Protein AF-A0A2M8NS84-F1 (afdb_monomer)

Secondary structure (DSSP, 8-state):
-HHHHHHHHHTT--------S-HHHHHHHHHHHHH-TT--------S--HHHHTSBSS----BTTB-----SSTTS--B-HHHHHHT-----

Nearest PDB structures (foldseek):
  2oo6-assembly1_A  TM=9.142E-01  e=5.334E-04  Paraburkholderia xenovorans LB400
  3sn0-assembly1_A  TM=9.146E-01  e=7.970E-04  Paraburkholderia xenovorans LB400
  4dxk-assembly1_A  TM=8.181E-01  e=3.817E-04  Agrobacterium fabrum str. C58
  3op2-assembly1_A  TM=8.916E-01  e=1.191E-03  Bordetella bronchiseptica
  4e4u-assembly1_A  TM=8.352E-01  e=1.191E-03  unidentified

Radius of gyration: 14.77 Å; Cα contacts (8 Å, |Δi|>4): 122; chains: 1; bounding box: 32×28×45 Å

Mean predicted aligned error: 3.29 Å

Structure (mmCIF, N/CA/C/O backbone):
data_AF-A0A2M8NS84-F1
#
_entry.id   AF-A0A2M8NS84-F1
#
loop_
_atom_site.group_PDB
_atom_site.id
_atom_site.type_symbol
_atom_site.label_atom_id
_atom_site.label_alt_id
_atom_site.label_comp_id
_atom_site.label_asym_id
_atom_site.label_entity_id
_atom_site.label_seq_id
_atom_site.pdbx_PDB_ins_code
_atom_site.Cartn_x
_atom_site.Cartn_y
_atom_site.Cartn_z
_atom_site.occupancy
_atom_site.B_iso_or_equiv
_atom_site.auth_seq_id
_atom_site.auth_comp_id
_atom_site.auth_asym_id
_atom_site.auth_atom_id
_atom_site.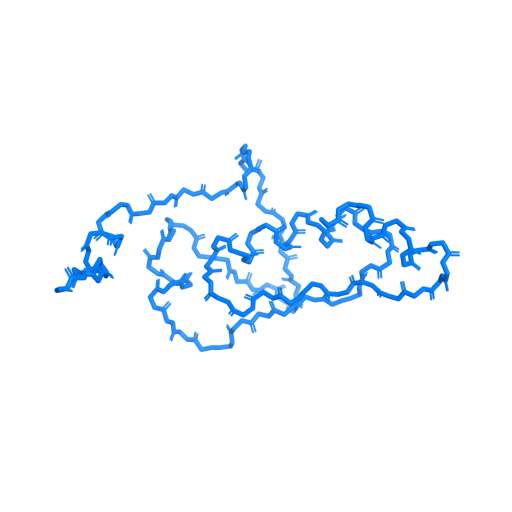pdbx_PDB_model_num
ATOM 1 N N . MET A 1 1 ? 6.639 10.278 -3.575 1.00 91.88 1 MET A N 1
ATOM 2 C CA . MET A 1 1 ? 6.913 9.034 -4.328 1.00 91.88 1 MET A CA 1
ATOM 3 C C . MET A 1 1 ? 7.038 9.244 -5.831 1.00 91.88 1 MET A C 1
ATOM 5 O O . MET A 1 1 ? 8.087 8.906 -6.347 1.00 91.88 1 MET A O 1
ATOM 9 N N . HIS A 1 2 ? 6.081 9.878 -6.519 1.00 93.19 2 HIS A N 1
ATOM 10 C CA . HIS A 1 2 ? 6.110 10.077 -7.984 1.00 93.19 2 HIS A CA 1
ATOM 11 C C . HIS A 1 2 ? 7.465 10.514 -8.592 1.00 93.19 2 HIS A C 1
ATOM 13 O O . HIS A 1 2 ? 7.917 9.931 -9.574 1.00 93.19 2 HIS A O 1
ATOM 19 N N . GLN A 1 3 ? 8.140 11.514 -8.011 1.00 97.12 3 GLN A N 1
ATOM 20 C CA . GLN A 1 3 ? 9.448 11.981 -8.501 1.00 97.12 3 GLN A CA 1
ATOM 21 C C . GLN A 1 3 ? 10.561 10.934 -8.327 1.00 97.12 3 GLN A C 1
ATOM 23 O O . GLN A 1 3 ? 11.367 10.745 -9.232 1.00 97.12 3 GLN A O 1
ATOM 28 N N . ILE A 1 4 ? 10.587 10.235 -7.186 1.00 96.69 4 ILE A N 1
ATOM 29 C CA . ILE A 1 4 ? 11.573 9.182 -6.899 1.00 96.69 4 ILE A CA 1
ATOM 30 C C . ILE A 1 4 ? 11.349 7.985 -7.826 1.00 96.69 4 ILE A C 1
ATOM 32 O O . ILE A 1 4 ? 12.307 7.487 -8.406 1.00 96.69 4 ILE A O 1
ATOM 36 N N . THR A 1 5 ? 10.095 7.572 -8.028 1.00 96.75 5 THR A N 1
ATOM 37 C CA . THR A 1 5 ? 9.737 6.491 -8.957 1.00 96.75 5 THR A CA 1
ATOM 38 C C . THR A 1 5 ? 10.221 6.792 -10.373 1.00 96.75 5 THR A C 1
ATOM 40 O O . THR A 1 5 ? 10.884 5.960 -10.985 1.00 96.75 5 THR A O 1
ATOM 43 N N . GLN A 1 6 ? 9.970 8.008 -10.872 1.00 96.56 6 GLN A N 1
ATOM 44 C CA . GLN A 1 6 ? 10.453 8.425 -12.191 1.00 96.56 6 GLN A CA 1
ATOM 45 C C . GLN A 1 6 ? 11.978 8.490 -12.270 1.00 96.56 6 GLN A C 1
ATOM 47 O O . GLN A 1 6 ? 12.551 8.125 -13.293 1.00 96.56 6 GLN A O 1
ATOM 52 N N . LEU A 1 7 ? 12.644 8.958 -11.211 1.00 97.44 7 LEU A N 1
ATOM 53 C CA . LEU A 1 7 ? 14.100 8.993 -11.167 1.00 97.44 7 LEU A CA 1
ATOM 54 C C . LEU A 1 7 ? 14.678 7.576 -11.235 1.00 97.44 7 LEU A C 1
ATOM 56 O O . LEU A 1 7 ? 15.536 7.324 -12.071 1.00 97.44 7 LEU A O 1
ATOM 60 N N . ALA A 1 8 ? 14.169 6.647 -10.425 1.00 97.25 8 ALA A N 1
ATOM 61 C CA . ALA A 1 8 ? 14.587 5.248 -10.449 1.00 97.25 8 ALA A CA 1
ATOM 62 C C . ALA A 1 8 ? 14.376 4.620 -11.837 1.00 97.25 8 ALA A C 1
ATOM 64 O O . ALA A 1 8 ? 15.298 4.018 -12.387 1.00 97.25 8 ALA A O 1
ATOM 65 N N . ALA A 1 9 ? 13.216 4.863 -12.457 1.00 96.62 9 ALA A N 1
ATOM 66 C CA . ALA A 1 9 ? 12.909 4.373 -13.798 1.00 96.62 9 ALA A CA 1
ATOM 67 C C . ALA A 1 9 ? 13.897 4.894 -14.859 1.00 96.62 9 ALA A C 1
ATOM 69 O O . ALA A 1 9 ? 14.342 4.125 -15.707 1.00 96.62 9 ALA A O 1
ATOM 70 N N . ARG A 1 10 ? 14.313 6.170 -14.788 1.00 97.62 10 ARG A N 1
ATOM 71 C CA . ARG A 1 10 ? 15.319 6.748 -15.707 1.00 97.62 10 ARG A CA 1
ATOM 72 C C . ARG A 1 10 ? 16.677 6.054 -15.637 1.00 97.62 10 ARG A C 1
ATOM 74 O O . ARG A 1 10 ? 17.400 6.058 -16.627 1.00 97.62 10 ARG A O 1
ATOM 81 N N . TYR A 1 11 ? 17.016 5.480 -14.487 1.00 97.62 11 TYR A N 1
ATOM 82 C CA . TYR A 1 11 ? 18.255 4.732 -14.280 1.00 97.62 11 TYR A CA 1
ATOM 83 C C . TYR A 1 11 ? 18.055 3.214 -14.353 1.00 97.62 11 TYR A C 1
ATOM 85 O O . TYR A 1 11 ? 18.967 2.467 -14.012 1.00 97.62 11 TYR A O 1
ATOM 93 N N . ASN A 1 12 ? 16.887 2.751 -14.814 1.00 96.75 12 ASN A N 1
ATOM 94 C CA . ASN A 1 12 ? 16.549 1.332 -14.916 1.00 96.75 12 ASN A CA 1
ATOM 95 C C . ASN A 1 12 ? 16.673 0.584 -13.570 1.00 96.75 12 ASN A C 1
ATOM 97 O O . ASN A 1 12 ? 17.069 -0.581 -13.521 1.00 96.75 12 ASN A O 1
ATOM 101 N N . VAL A 1 13 ? 16.353 1.280 -12.474 1.00 97.38 13 VAL A N 1
ATOM 102 C CA . VAL A 1 13 ? 16.339 0.755 -11.105 1.00 97.38 1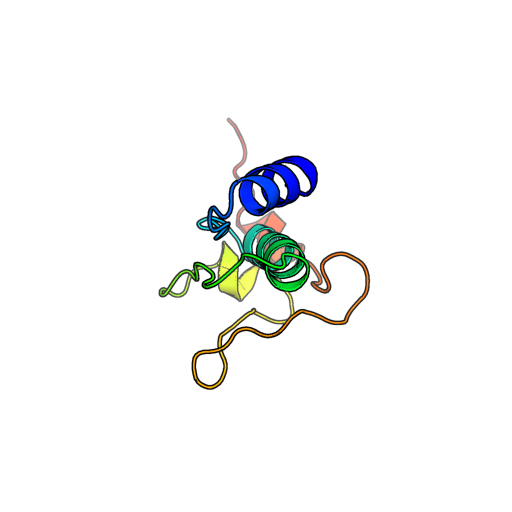3 VAL A CA 1
ATOM 103 C C . VAL A 1 13 ? 14.895 0.465 -10.702 1.00 97.38 13 VAL A C 1
ATOM 105 O O . VAL A 1 13 ? 14.009 1.286 -10.950 1.00 97.38 13 VAL A O 1
ATOM 108 N N . GLY A 1 14 ? 14.656 -0.694 -10.085 1.00 95.62 14 GLY A N 1
ATOM 109 C CA . GLY A 1 14 ? 13.340 -1.072 -9.563 1.00 95.62 14 GLY A CA 1
ATOM 110 C C . GLY A 1 14 ? 12.863 -0.151 -8.437 1.00 95.62 14 GLY A C 1
ATOM 111 O O . GLY A 1 14 ? 13.669 0.425 -7.703 1.00 95.62 14 GLY A O 1
ATOM 112 N N . MET A 1 15 ? 11.546 0.008 -8.309 1.00 96.06 15 MET A N 1
ATOM 113 C CA . MET A 1 15 ? 10.918 0.749 -7.215 1.00 96.06 15 MET A CA 1
ATOM 114 C C . MET A 1 15 ? 9.830 -0.111 -6.583 1.00 96.06 15 MET A C 1
ATOM 116 O O . MET A 1 15 ? 8.708 -0.160 -7.080 1.00 96.06 15 MET A O 1
ATOM 120 N N . ASP A 1 16 ? 10.166 -0.743 -5.464 1.00 96.06 16 ASP A N 1
ATOM 121 C CA . ASP A 1 16 ? 9.240 -1.558 -4.685 1.00 96.06 16 ASP A CA 1
ATOM 122 C C . ASP A 1 16 ? 8.972 -0.842 -3.348 1.00 96.06 16 ASP A C 1
ATOM 124 O O . ASP A 1 16 ? 9.895 -0.655 -2.545 1.00 96.06 16 ASP A O 1
ATOM 128 N N . PRO A 1 17 ? 7.748 -0.336 -3.112 1.00 93.75 17 PRO A N 1
ATOM 129 C CA . PRO A 1 17 ? 7.473 0.491 -1.948 1.00 93.75 17 PRO A CA 1
ATOM 130 C C . PRO A 1 17 ? 7.448 -0.345 -0.664 1.00 93.75 17 PRO A C 1
ATOM 132 O O . PRO A 1 17 ? 6.720 -1.327 -0.559 1.00 93.75 17 PRO A O 1
ATOM 135 N N . HIS A 1 18 ? 8.184 0.112 0.350 1.00 95.25 18 HIS A N 1
ATOM 136 C CA . HIS A 1 18 ? 8.026 -0.362 1.724 1.00 95.25 18 HIS A CA 1
ATOM 137 C C . HIS A 1 18 ? 6.703 0.164 2.312 1.00 95.25 18 HIS A C 1
ATOM 139 O O . HIS A 1 18 ? 6.441 1.372 2.296 1.00 95.25 18 HIS A O 1
ATOM 145 N N . CYS A 1 19 ? 5.874 -0.724 2.858 1.00 92.62 19 CYS A N 1
ATOM 146 C CA . CYS A 1 19 ? 4.565 -0.425 3.452 1.00 92.62 19 CYS A CA 1
ATOM 147 C C . CYS A 1 19 ? 4.330 -1.101 4.813 1.00 92.62 19 CYS A C 1
ATOM 149 O O . CYS A 1 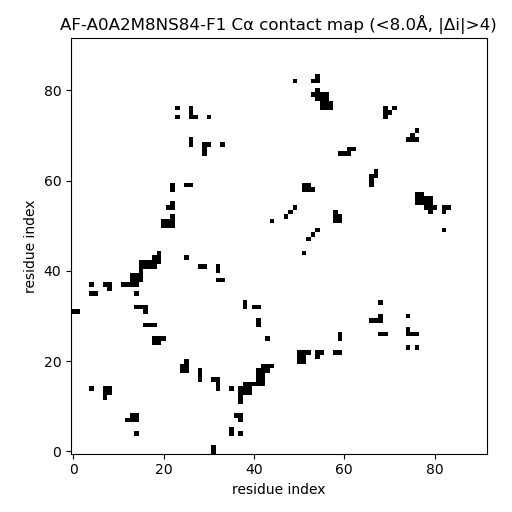19 ? 3.188 -1.333 5.219 1.00 92.62 19 CYS A O 1
ATOM 151 N N . TRP A 1 20 ? 5.382 -1.338 5.598 1.00 92.56 20 TRP A N 1
ATOM 152 C CA . TRP A 1 20 ? 5.255 -1.898 6.945 1.00 92.56 20 TRP A CA 1
ATOM 153 C C . TRP A 1 20 ? 4.677 -0.916 7.992 1.00 92.56 20 TRP A C 1
ATOM 155 O O . TRP A 1 20 ? 5.366 -0.447 8.897 1.00 92.56 20 TRP A O 1
ATOM 165 N N . SER A 1 21 ? 3.377 -0.611 7.929 1.00 93.06 21 SER A N 1
ATOM 166 C CA . SER A 1 21 ? 2.672 0.156 8.974 1.00 93.06 21 SER A CA 1
ATOM 167 C C . SER A 1 21 ? 1.202 -0.264 9.103 1.00 93.06 21 SER A C 1
ATOM 169 O O . SER A 1 21 ? 0.931 -1.279 9.752 1.00 93.06 21 SER A O 1
ATOM 171 N N . SER A 1 22 ? 0.273 0.457 8.477 1.00 95.62 22 SER A N 1
ATOM 172 C CA . SER A 1 22 ? -1.176 0.236 8.511 1.00 95.62 22 SER A CA 1
ATOM 173 C C . SER A 1 22 ? -1.776 -0.057 7.126 1.00 95.62 22 SER A C 1
ATOM 175 O O . SER A 1 22 ? -1.110 0.055 6.094 1.00 95.62 22 SER A O 1
ATOM 177 N N . ALA A 1 23 ? -3.067 -0.375 7.077 1.00 96.00 23 ALA A N 1
ATOM 178 C CA . ALA A 1 23 ? -3.799 -0.533 5.824 1.00 96.00 23 ALA A CA 1
ATOM 179 C C . ALA A 1 23 ? -3.780 0.751 4.969 1.00 96.00 23 ALA A C 1
ATOM 181 O O . ALA A 1 23 ? -3.810 0.680 3.744 1.00 96.00 23 ALA A O 1
ATOM 182 N N . ILE A 1 24 ? -3.633 1.926 5.599 1.00 96.69 24 ILE A N 1
ATOM 183 C CA . ILE A 1 24 ? -3.544 3.220 4.905 1.00 96.69 24 ILE A CA 1
ATOM 184 C C . ILE A 1 24 ? -2.248 3.326 4.094 1.00 96.69 24 ILE A C 1
ATOM 186 O O . ILE A 1 24 ? -2.296 3.688 2.919 1.00 96.69 24 ILE A O 1
ATOM 190 N N . ILE A 1 25 ? -1.089 2.990 4.687 1.00 96.12 25 ILE A N 1
ATOM 191 C CA . ILE A 1 25 ? 0.175 3.000 3.926 1.00 96.12 25 ILE A CA 1
ATOM 192 C C . ILE A 1 25 ? 0.158 1.920 2.845 1.00 96.12 25 ILE A C 1
ATOM 194 O O . ILE A 1 25 ? 0.683 2.141 1.764 1.00 96.12 25 ILE A O 1
ATOM 198 N N . THR A 1 26 ? -0.491 0.786 3.116 1.00 95.81 26 THR A N 1
ATOM 199 C CA . THR A 1 26 ? -0.627 -0.314 2.156 1.00 95.81 26 THR A CA 1
ATOM 200 C C . THR A 1 26 ? -1.420 0.145 0.932 1.00 95.81 26 THR A C 1
ATOM 202 O O . THR A 1 26 ? -0.937 0.009 -0.188 1.00 95.81 26 THR A O 1
ATOM 205 N N . ALA A 1 27 ? -2.574 0.794 1.129 1.00 96.44 27 ALA A N 1
ATOM 206 C CA . ALA A 1 27 ? -3.368 1.378 0.048 1.00 96.44 27 ALA A CA 1
ATOM 207 C C . ALA A 1 27 ? -2.575 2.426 -0.750 1.00 96.44 27 ALA A C 1
ATOM 209 O O . ALA A 1 27 ? -2.524 2.373 -1.977 1.00 96.44 27 ALA A O 1
ATOM 210 N N . ALA A 1 28 ? -1.902 3.358 -0.068 1.00 96.00 28 ALA A N 1
ATOM 211 C CA . ALA A 1 28 ? -1.092 4.378 -0.733 1.0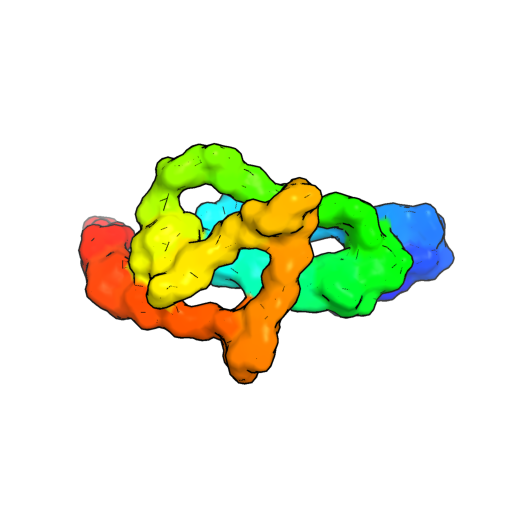0 96.00 28 ALA A CA 1
ATOM 212 C C . ALA A 1 28 ? 0.066 3.772 -1.546 1.00 96.00 28 ALA A C 1
ATOM 214 O O . ALA A 1 28 ? 0.315 4.196 -2.676 1.00 96.00 28 ALA A O 1
ATOM 215 N N . SER A 1 29 ? 0.752 2.767 -1.002 1.00 95.75 29 SER A N 1
ATOM 216 C CA . SER A 1 29 ? 1.825 2.050 -1.691 1.00 95.75 29 SER A CA 1
ATOM 217 C C . SER A 1 29 ? 1.318 1.252 -2.889 1.00 95.75 29 SER A C 1
ATOM 219 O O . SER A 1 29 ? 1.995 1.253 -3.913 1.00 95.75 29 SER A O 1
ATOM 221 N N . LEU A 1 30 ? 0.120 0.656 -2.818 1.00 95.81 30 LEU A N 1
ATOM 222 C CA . LEU A 1 30 ? -0.526 0.016 -3.970 1.00 95.81 30 LEU A CA 1
ATOM 223 C C . LEU A 1 30 ? -0.739 1.014 -5.107 1.00 95.81 30 LEU A C 1
ATOM 225 O O . LEU A 1 30 ? -0.315 0.745 -6.225 1.00 95.81 30 LEU A O 1
ATOM 229 N N . HIS A 1 31 ? -1.302 2.193 -4.829 1.00 95.69 31 HIS A N 1
ATOM 230 C CA . HIS A 1 31 ? -1.484 3.232 -5.854 1.00 95.69 31 HIS A CA 1
ATOM 231 C C . HIS A 1 31 ? -0.166 3.616 -6.534 1.00 95.69 31 HIS A C 1
ATOM 233 O O . HIS A 1 31 ? -0.112 3.768 -7.753 1.00 95.69 31 HIS A O 1
ATOM 239 N N . VAL A 1 32 ? 0.923 3.738 -5.768 1.00 94.88 32 VAL A N 1
ATOM 240 C CA . VAL A 1 32 ? 2.244 4.038 -6.338 1.00 94.88 32 VAL A CA 1
ATOM 241 C C . VAL A 1 32 ? 2.782 2.859 -7.155 1.00 94.88 32 VAL A C 1
ATOM 243 O O . VAL A 1 32 ? 3.282 3.087 -8.253 1.00 94.88 32 VAL A O 1
ATOM 246 N N . ALA A 1 33 ? 2.697 1.628 -6.643 1.00 95.50 33 ALA A N 1
ATOM 247 C CA . ALA A 1 33 ? 3.200 0.432 -7.318 1.00 95.50 33 ALA A CA 1
ATOM 248 C C . ALA A 1 33 ? 2.469 0.179 -8.645 1.00 95.50 33 ALA A C 1
ATOM 250 O O . ALA A 1 33 ? 3.116 -0.029 -9.664 1.00 95.50 33 ALA A O 1
ATOM 251 N N . PHE A 1 34 ? 1.139 0.290 -8.660 1.00 94.94 34 PHE A N 1
ATOM 252 C CA . PHE A 1 34 ? 0.326 0.107 -9.866 1.00 94.94 34 PHE A CA 1
ATOM 253 C C . PHE A 1 34 ? 0.546 1.206 -10.913 1.00 94.94 34 PHE A C 1
ATOM 255 O O . PHE A 1 34 ? 0.396 0.958 -12.107 1.00 94.94 34 PHE A O 1
ATOM 262 N N . ALA A 1 35 ? 0.913 2.418 -10.488 1.00 94.38 35 ALA A N 1
ATOM 263 C CA . ALA A 1 35 ? 1.243 3.514 -11.397 1.00 94.38 35 ALA A CA 1
ATOM 264 C C . ALA A 1 35 ? 2.707 3.495 -11.881 1.00 94.38 35 ALA A C 1
ATOM 266 O O . ALA A 1 35 ? 3.057 4.222 -12.813 1.00 94.38 35 ALA A O 1
ATOM 267 N N . ALA A 1 36 ? 3.584 2.721 -11.239 1.00 95.25 36 ALA A N 1
ATOM 268 C CA . ALA A 1 36 ? 5.001 2.648 -11.568 1.00 95.25 36 ALA A CA 1
ATOM 269 C C . ALA A 1 36 ? 5.253 1.639 -12.696 1.00 95.25 36 ALA A C 1
ATOM 271 O O . ALA A 1 36 ? 4.809 0.499 -12.638 1.00 95.25 36 ALA A O 1
ATOM 272 N N . THR A 1 37 ? 6.047 2.018 -13.698 1.00 94.62 37 THR A N 1
ATOM 273 C CA . THR A 1 37 ? 6.458 1.100 -14.779 1.00 94.62 37 THR A CA 1
ATOM 274 C C . THR A 1 37 ? 7.594 0.156 -14.376 1.00 94.62 37 THR A C 1
ATOM 276 O O . THR A 1 37 ? 7.958 -0.731 -15.141 1.00 94.62 37 THR A O 1
ATOM 279 N N . ASN A 1 38 ? 8.185 0.371 -13.199 1.00 95.56 38 ASN A N 1
ATOM 280 C CA . ASN A 1 38 ? 9.369 -0.313 -12.681 1.00 95.56 38 ASN A CA 1
ATOM 281 C C . ASN A 1 38 ? 9.151 -0.921 -11.281 1.00 95.56 38 ASN A C 1
ATOM 283 O O . ASN A 1 38 ? 10.131 -1.192 -10.587 1.00 95.56 38 ASN A O 1
ATOM 287 N N . ALA A 1 39 ? 7.898 -1.095 -10.849 1.00 95.75 39 ALA A N 1
ATOM 288 C CA . ALA A 1 39 ? 7.573 -1.871 -9.654 1.00 95.75 39 ALA A CA 1
ATOM 289 C C . ALA A 1 39 ? 7.437 -3.354 -10.015 1.00 95.75 39 ALA A C 1
ATOM 291 O O . ALA A 1 39 ? 6.901 -3.694 -11.070 1.00 95.75 39 ALA A O 1
ATOM 292 N N . THR A 1 40 ? 7.929 -4.233 -9.147 1.00 92.75 40 THR A N 1
ATOM 293 C CA . THR A 1 40 ? 7.943 -5.685 -9.380 1.00 92.75 40 THR A CA 1
ATOM 294 C C . THR A 1 40 ? 7.236 -6.462 -8.284 1.00 92.75 40 THR A C 1
ATOM 296 O O . THR A 1 40 ? 6.598 -7.474 -8.566 1.00 92.75 40 THR A O 1
ATOM 299 N N . ILE A 1 41 ? 7.316 -5.979 -7.046 1.00 94.75 41 ILE A N 1
ATOM 300 C CA . ILE A 1 41 ? 6.706 -6.599 -5.876 1.00 94.75 41 ILE A CA 1
ATOM 301 C C . ILE A 1 41 ? 6.123 -5.529 -4.953 1.00 94.75 41 ILE A C 1
ATOM 303 O O . ILE A 1 41 ? 6.467 -4.348 -5.023 1.00 94.75 41 ILE A O 1
ATOM 307 N N . ILE A 1 42 ? 5.244 -5.957 -4.052 1.00 93.38 42 ILE A N 1
ATOM 308 C CA . ILE A 1 42 ? 4.755 -5.121 -2.962 1.00 93.38 42 ILE A CA 1
ATOM 309 C C . ILE A 1 42 ? 4.875 -5.862 -1.638 1.00 93.38 42 ILE A C 1
ATOM 311 O O . ILE A 1 42 ? 4.625 -7.063 -1.546 1.00 93.38 42 ILE A O 1
ATOM 315 N N . GLU A 1 43 ? 5.278 -5.130 -0.607 1.00 94.12 43 GLU A N 1
ATOM 316 C CA . GLU A 1 43 ? 5.365 -5.647 0.749 1.00 94.12 43 GLU A CA 1
ATOM 317 C C . GLU A 1 43 ? 3.973 -5.732 1.385 1.00 94.12 43 GLU A C 1
ATOM 319 O O . GLU A 1 43 ? 3.234 -4.751 1.428 1.00 94.12 43 GLU A O 1
ATOM 324 N N . ILE A 1 44 ? 3.634 -6.888 1.954 1.00 89.94 44 ILE A N 1
ATOM 325 C CA . ILE A 1 44 ? 2.405 -7.079 2.728 1.00 89.94 44 ILE A CA 1
ATOM 326 C C . ILE A 1 44 ? 2.775 -7.636 4.096 1.00 89.94 44 ILE A C 1
ATOM 328 O O . ILE A 1 44 ? 3.602 -8.541 4.210 1.00 89.94 44 ILE A O 1
ATOM 332 N N . LYS A 1 45 ? 2.149 -7.104 5.151 1.00 90.06 45 LYS A N 1
ATOM 333 C CA . LYS A 1 45 ? 2.299 -7.669 6.493 1.00 90.06 45 LYS A CA 1
ATOM 334 C C . LYS A 1 45 ? 1.644 -9.054 6.529 1.00 90.06 45 LYS A C 1
ATOM 336 O O . LYS A 1 45 ? 0.436 -9.132 6.331 1.00 90.06 45 LYS A O 1
ATOM 341 N N . PRO A 1 46 ? 2.394 -10.125 6.841 1.00 86.44 46 PRO A N 1
ATOM 342 C CA . PRO A 1 46 ? 1.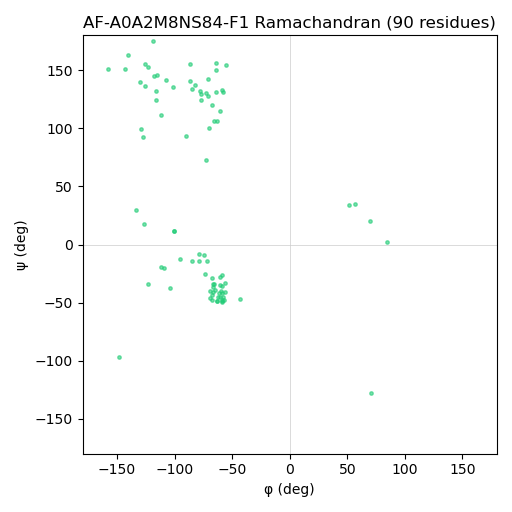861 -11.484 6.782 1.00 86.44 46 PRO A CA 1
ATOM 343 C C . PRO A 1 46 ? 0.988 -11.841 7.992 1.00 86.44 46 PRO A C 1
ATOM 345 O O . PRO A 1 46 ? 0.303 -12.857 7.971 1.00 86.44 46 PRO A O 1
ATOM 348 N N . PHE A 1 47 ? 1.034 -11.036 9.059 1.00 88.31 47 PHE A N 1
ATOM 349 C CA . PHE A 1 47 ? 0.343 -11.320 10.313 1.00 88.31 47 PHE A CA 1
ATOM 350 C C . PHE A 1 47 ? -0.867 -10.420 10.524 1.00 88.31 47 PHE A C 1
ATOM 352 O O . PHE A 1 47 ? -0.819 -9.203 10.290 1.00 88.31 47 PHE A O 1
ATOM 359 N N . GLU A 1 48 ? -1.916 -11.027 11.074 1.00 91.44 48 GLU A N 1
ATOM 360 C CA . GLU A 1 48 ? -3.093 -10.311 11.530 1.00 91.44 48 GLU A CA 1
ATOM 361 C C . GLU A 1 48 ? -2.706 -9.260 12.574 1.00 91.44 48 GLU A C 1
ATOM 363 O O . GLU A 1 48 ? -1.941 -9.507 13.507 1.00 91.44 48 GLU A O 1
ATOM 368 N N . ASN A 1 49 ? -3.194 -8.041 12.373 1.00 93.12 49 ASN A N 1
ATOM 369 C CA . ASN A 1 49 ? -3.013 -6.949 13.317 1.00 93.12 49 ASN A CA 1
ATOM 370 C C . ASN A 1 49 ? -4.090 -5.876 13.110 1.00 93.12 49 ASN A C 1
ATOM 372 O O . ASN A 1 49 ? -4.509 -5.659 11.964 1.00 93.12 49 ASN A O 1
ATOM 376 N N . PRO A 1 50 ? -4.474 -5.143 14.173 1.00 95.38 50 PRO A N 1
ATOM 377 C CA . PRO A 1 50 ? -5.589 -4.199 14.111 1.00 95.38 50 PRO A CA 1
ATOM 378 C C . PRO A 1 50 ? -5.387 -3.080 13.088 1.00 95.38 50 PRO A C 1
ATOM 380 O O . PRO A 1 50 ? -6.325 -2.660 12.420 1.00 95.38 50 PRO A O 1
ATOM 383 N N . MET A 1 51 ? -4.145 -2.622 12.904 1.00 95.81 51 MET A N 1
ATOM 384 C CA . MET A 1 51 ? -3.842 -1.538 11.964 1.00 95.81 51 MET A CA 1
ATOM 385 C C . MET A 1 51 ? -3.946 -1.961 10.495 1.00 95.81 51 MET A C 1
ATOM 387 O O . MET A 1 51 ? -3.973 -1.091 9.628 1.00 95.81 51 MET A O 1
ATOM 391 N N . GLN A 1 52 ? -4.002 -3.263 10.210 1.00 95.06 52 GLN A N 1
ATOM 392 C CA . GLN A 1 52 ? -4.218 -3.812 8.870 1.00 95.06 52 GLN A CA 1
ATOM 393 C C . GLN A 1 52 ? -5.651 -4.340 8.683 1.00 95.06 52 GLN A C 1
ATOM 395 O O . GLN A 1 52 ? -6.224 -4.150 7.617 1.00 95.06 52 GLN A O 1
ATOM 400 N N . HIS A 1 53 ? -6.239 -4.953 9.717 1.00 95.19 53 HIS A N 1
ATOM 401 C CA . HIS A 1 53 ? -7.471 -5.747 9.587 1.00 95.19 53 HIS A CA 1
ATOM 402 C C . HIS A 1 53 ? -8.701 -5.123 10.266 1.00 95.19 53 HIS A C 1
ATOM 404 O O . HIS A 1 53 ? -9.819 -5.472 9.911 1.00 95.19 53 HIS A O 1
ATOM 410 N N . GLU A 1 54 ? -8.522 -4.191 11.211 1.00 97.12 54 GLU A N 1
ATOM 411 C CA . GLU A 1 54 ? -9.636 -3.497 11.889 1.00 97.12 54 GLU A CA 1
ATOM 412 C C . GLU A 1 54 ? -9.755 -2.018 11.478 1.00 97.12 54 GLU A C 1
ATOM 414 O O . GLU A 1 54 ? -10.790 -1.393 11.706 1.00 97.12 54 GLU A O 1
ATOM 419 N N . LEU A 1 55 ? -8.688 -1.412 10.939 1.00 97.69 55 LEU A N 1
ATOM 420 C C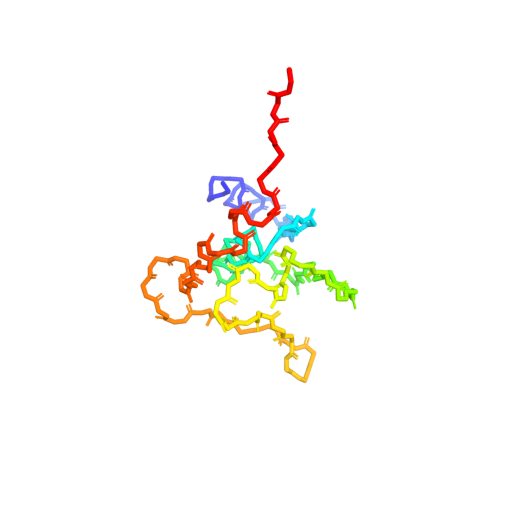A . LEU A 1 55 ? -8.619 0.037 10.696 1.00 97.69 55 LEU A CA 1
ATOM 421 C C . LEU A 1 55 ? -9.474 0.502 9.510 1.00 97.69 55 LEU A C 1
ATOM 423 O O . LEU A 1 55 ? -9.867 1.668 9.464 1.00 97.69 55 LEU A O 1
ATOM 427 N N . ILE A 1 56 ? -9.746 -0.389 8.559 1.00 97.25 56 ILE A N 1
ATOM 428 C CA . ILE A 1 56 ? -10.534 -0.096 7.362 1.00 97.25 56 ILE A CA 1
ATOM 429 C C . ILE A 1 56 ? -11.696 -1.074 7.224 1.00 97.25 56 ILE A C 1
ATOM 431 O O . ILE A 1 56 ? -11.634 -2.184 7.747 1.00 97.25 56 ILE A O 1
ATOM 435 N N . THR A 1 57 ? -12.754 -0.654 6.531 1.00 96.94 57 THR A N 1
ATOM 436 C CA . THR A 1 57 ? -13.982 -1.453 6.371 1.00 96.94 57 THR A CA 1
ATOM 437 C C . THR A 1 57 ? -13.762 -2.735 5.566 1.00 96.94 57 THR A C 1
ATOM 439 O O . THR A 1 57 ? -14.384 -3.752 5.859 1.00 96.94 57 THR A O 1
ATOM 442 N N . GLU A 1 58 ? -12.859 -2.696 4.584 1.00 95.25 58 GLU A N 1
ATOM 443 C CA . GLU A 1 58 ? -12.551 -3.796 3.664 1.00 95.25 58 GLU A CA 1
ATOM 444 C C . GLU A 1 58 ? -11.030 -4.058 3.653 1.00 95.25 58 GLU A C 1
ATOM 446 O O . GLU A 1 58 ? -10.299 -3.394 2.914 1.00 95.25 58 GLU A O 1
ATOM 451 N N . PRO A 1 59 ? -10.514 -4.980 4.492 1.00 93.88 59 PRO A N 1
ATOM 452 C CA . PRO A 1 59 ? -9.083 -5.265 4.578 1.00 93.88 59 PRO A CA 1
ATOM 453 C C . PRO A 1 59 ? -8.463 -5.736 3.256 1.00 93.88 59 PRO A C 1
ATOM 455 O O . PRO A 1 59 ? -8.959 -6.649 2.590 1.00 93.88 59 PRO A O 1
ATOM 458 N N . LEU A 1 60 ? -7.320 -5.141 2.913 1.00 93.50 60 LEU A N 1
ATOM 459 C CA . LEU A 1 60 ? -6.558 -5.456 1.707 1.00 93.50 60 LEU A CA 1
ATOM 460 C C . LEU A 1 60 ? -5.786 -6.762 1.898 1.00 93.50 60 LEU A C 1
ATOM 462 O O . LEU A 1 60 ? -4.980 -6.877 2.820 1.00 93.50 60 LEU A O 1
ATOM 466 N N . HIS A 1 61 ? -5.994 -7.721 1.004 1.00 91.69 61 HIS A N 1
ATOM 467 C CA . HIS A 1 61 ? -5.319 -9.013 1.043 1.00 91.69 61 HIS A CA 1
ATOM 468 C C . HIS A 1 61 ? -4.996 -9.498 -0.374 1.00 91.69 61 HIS A C 1
ATOM 470 O O . HIS A 1 61 ? -5.703 -9.139 -1.321 1.00 91.69 61 HIS A O 1
ATOM 476 N N . PRO A 1 62 ? -3.926 -10.292 -0.538 1.00 93.00 62 PRO A N 1
ATOM 477 C CA . PRO A 1 62 ? -3.606 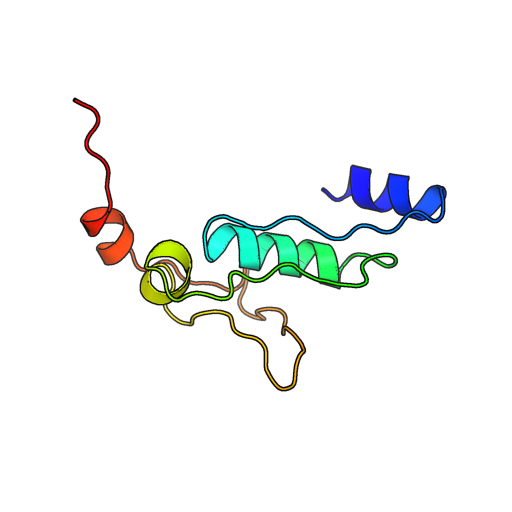-10.876 -1.826 1.00 93.00 62 PRO A CA 1
ATOM 478 C C . PRO A 1 62 ? -4.614 -11.970 -2.193 1.00 93.00 62 PRO A C 1
ATOM 480 O O . PRO A 1 62 ? -5.022 -12.763 -1.343 1.00 93.00 62 PRO A O 1
ATOM 483 N N . VAL A 1 63 ? -4.952 -12.048 -3.477 1.00 93.81 63 VAL A N 1
ATOM 484 C CA . VAL A 1 63 ? -5.727 -13.132 -4.087 1.00 93.81 63 VAL A CA 1
ATOM 485 C C . VAL A 1 63 ? -4.819 -13.815 -5.104 1.00 93.81 63 VAL A C 1
ATOM 487 O O . VAL A 1 63 ? -4.211 -13.156 -5.944 1.00 93.81 63 VAL A O 1
ATOM 490 N N . ASP A 1 64 ? -4.643 -15.131 -4.968 1.00 95.00 64 ASP A N 1
ATOM 491 C CA . ASP A 1 64 ? -3.768 -15.945 -5.828 1.00 95.00 64 ASP A CA 1
ATOM 492 C C . ASP A 1 64 ? -2.327 -15.409 -5.970 1.00 95.00 64 ASP A C 1
ATOM 494 O O . ASP A 1 64 ? -1.685 -15.540 -7.010 1.00 95.00 64 ASP A O 1
ATOM 498 N N . GLY A 1 65 ? -1.800 -14.805 -4.899 1.00 93.19 65 GLY A N 1
ATOM 499 C CA . GLY A 1 65 ? -0.444 -14.246 -4.856 1.00 93.19 65 GLY A CA 1
ATOM 500 C C . GLY A 1 65 ? -0.314 -12.820 -5.401 1.00 93.19 65 GLY A C 1
ATOM 501 O O . GLY A 1 65 ? 0.790 -12.278 -5.393 1.00 93.19 65 GLY A O 1
ATOM 502 N N . PHE A 1 66 ? -1.415 -12.191 -5.818 1.00 94.44 66 PHE A N 1
ATOM 503 C CA . PHE A 1 66 ? -1.429 -10.834 -6.359 1.00 94.44 66 PHE A CA 1
ATOM 504 C C . PHE A 1 66 ? -2.267 -9.895 -5.502 1.00 94.44 66 PHE A C 1
ATOM 506 O O . PHE A 1 66 ? -3.292 -10.272 -4.942 1.00 94.44 66 PHE A O 1
ATOM 513 N N . MET A 1 67 ? -1.832 -8.642 -5.414 1.00 94.00 67 MET A N 1
ATOM 514 C CA . MET A 1 67 ? -2.655 -7.582 -4.845 1.00 94.00 67 MET A CA 1
ATOM 515 C C . MET A 1 67 ? -3.550 -6.978 -5.921 1.00 94.00 67 MET A C 1
ATOM 517 O O . MET A 1 67 ? -3.194 -6.967 -7.097 1.00 94.00 67 MET A O 1
ATOM 521 N N . HIS A 1 68 ? -4.668 -6.403 -5.494 1.00 92.00 68 HIS A N 1
ATOM 522 C CA . HIS A 1 68 ? -5.559 -5.627 -6.347 1.00 92.00 68 HIS A CA 1
ATOM 523 C C . HIS A 1 68 ? -5.583 -4.173 -5.885 1.00 92.00 68 HIS A C 1
ATOM 525 O O . HIS A 1 68 ? -5.467 -3.887 -4.690 1.00 92.00 68 HIS A O 1
ATOM 531 N N . VAL A 1 69 ? -5.710 -3.249 -6.838 1.00 86.81 69 VAL A N 1
ATOM 532 C CA . VAL A 1 69 ? -5.840 -1.827 -6.521 1.00 86.81 69 VAL A CA 1
ATOM 533 C C . VAL A 1 69 ? -7.274 -1.532 -6.062 1.00 86.81 69 VAL A C 1
ATOM 535 O O . VAL A 1 69 ? -8.219 -1.960 -6.725 1.00 86.81 69 VAL A O 1
ATOM 538 N N . PRO A 1 70 ? -7.472 -0.810 -4.946 1.00 91.56 70 PRO A N 1
ATOM 539 C CA . PRO A 1 70 ? -8.797 -0.345 -4.556 1.00 91.56 70 PRO A CA 1
ATOM 540 C C . PRO A 1 70 ? -9.367 0.642 -5.585 1.00 91.56 70 PRO A C 1
ATOM 542 O O . PRO A 1 70 ? -8.696 1.604 -5.956 1.00 91.56 70 PRO A O 1
ATOM 545 N N . GLU A 1 71 ? -10.611 0.429 -6.022 1.00 92.94 71 GLU A N 1
ATOM 546 C CA . GLU A 1 71 ? -11.232 1.220 -7.104 1.00 92.94 71 GLU A CA 1
ATOM 547 C C . GLU A 1 71 ? -12.099 2.389 -6.611 1.00 92.94 71 GLU A C 1
ATOM 549 O O . GLU A 1 71 ? -12.483 3.263 -7.393 1.00 92.94 71 GLU A O 1
ATOM 554 N N . LYS A 1 72 ? -12.418 2.437 -5.310 1.00 96.31 72 LYS A N 1
ATOM 555 C CA . LYS A 1 72 ? -13.150 3.569 -4.725 1.00 96.31 72 LYS A CA 1
ATOM 556 C C . LYS A 1 72 ? -12.299 4.858 -4.818 1.00 96.31 72 LYS A C 1
ATOM 558 O O . LYS A 1 72 ? -11.070 4.783 -4.869 1.00 96.31 72 LYS A O 1
ATOM 563 N N . PRO A 1 73 ? -12.910 6.059 -4.806 1.00 97.12 73 PRO A N 1
ATOM 564 C CA . PRO A 1 73 ? -12.172 7.320 -4.906 1.00 97.12 73 PRO A CA 1
ATOM 565 C C . PRO A 1 73 ? -11.076 7.509 -3.842 1.00 97.12 73 PRO A C 1
ATOM 567 O O . PRO A 1 73 ? -11.153 6.994 -2.725 1.00 97.12 73 PRO A O 1
ATOM 570 N N . GLY A 1 74 ? -10.070 8.326 -4.166 1.00 96.62 74 GLY A N 1
ATOM 571 C CA . GLY A 1 74 ? -8.957 8.618 -3.259 1.00 96.62 74 GLY A CA 1
ATOM 572 C C . GLY A 1 74 ? -8.032 7.413 -3.091 1.00 96.62 74 GLY A C 1
ATOM 573 O O . GLY A 1 74 ? -7.576 6.846 -4.076 1.00 96.62 74 GLY A O 1
ATOM 574 N N . LEU A 1 75 ? -7.750 7.019 -1.844 1.00 96.88 75 LEU A N 1
ATOM 575 C CA . LEU A 1 75 ? -6.994 5.789 -1.562 1.00 96.88 75 LEU A CA 1
ATOM 576 C C . LEU A 1 75 ? -7.827 4.514 -1.779 1.00 96.88 75 LEU A C 1
ATOM 578 O O . LEU A 1 75 ? -7.277 3.418 -1.726 1.00 96.88 75 LEU A O 1
ATOM 582 N N . GLY A 1 76 ? -9.134 4.660 -2.006 1.00 97.25 76 GLY A N 1
ATOM 583 C CA . GLY A 1 76 ? -10.078 3.570 -2.211 1.00 97.25 76 GLY A CA 1
ATOM 584 C C . GLY A 1 76 ? -10.377 2.726 -0.970 1.00 97.25 76 GLY A C 1
ATOM 585 O O . GLY A 1 76 ? -10.869 1.610 -1.084 1.00 97.25 76 GLY A O 1
ATOM 586 N N . ILE A 1 77 ? -10.109 3.277 0.213 1.00 97.50 77 ILE A N 1
ATOM 587 C CA . ILE A 1 77 ? -10.393 2.674 1.519 1.00 97.50 77 ILE A CA 1
ATOM 588 C C . ILE A 1 77 ? -11.279 3.607 2.348 1.00 97.50 77 ILE A C 1
ATOM 590 O O . ILE A 1 77 ? -11.221 4.828 2.196 1.00 97.50 77 ILE A O 1
ATOM 594 N N . GLU A 1 78 ? -12.057 3.037 3.263 1.00 97.94 78 GLU A N 1
ATOM 595 C CA . GLU A 1 78 ? -12.852 3.781 4.245 1.00 97.94 78 GLU A CA 1
ATOM 596 C C . GLU A 1 78 ? -12.344 3.466 5.653 1.00 97.94 78 GLU A C 1
ATOM 598 O O . GLU A 1 78 ? -12.128 2.301 5.993 1.00 97.94 78 GLU A O 1
ATOM 603 N N . ILE A 1 79 ? -12.133 4.505 6.464 1.00 97.88 79 ILE A N 1
ATOM 604 C CA . ILE A 1 79 ? -11.591 4.378 7.821 1.00 97.88 79 ILE A CA 1
ATOM 605 C C . ILE A 1 79 ? -12.694 4.005 8.809 1.00 97.88 79 ILE A C 1
ATOM 607 O O . ILE A 1 79 ? -13.780 4.584 8.814 1.00 97.88 79 ILE A O 1
ATOM 611 N N . VAL A 1 80 ? -12.385 3.070 9.705 1.00 98.19 80 VAL A N 1
ATOM 612 C CA . VAL A 1 80 ? -13.236 2.729 10.845 1.00 98.19 80 VAL A CA 1
ATOM 613 C C . VAL A 1 80 ? -12.846 3.612 12.031 1.00 98.19 80 VAL A C 1
ATOM 615 O O . VAL A 1 80 ? -11.958 3.272 12.811 1.00 98.19 80 VAL A O 1
ATOM 618 N N . GLU A 1 81 ? -13.531 4.745 12.198 1.00 97.31 81 GLU A N 1
ATOM 619 C CA . GLU A 1 81 ? -13.229 5.726 13.261 1.00 97.31 81 GLU A CA 1
ATOM 620 C C . GLU A 1 81 ? -13.266 5.123 14.674 1.00 97.31 81 GLU A C 1
ATOM 622 O O . GLU A 1 81 ? -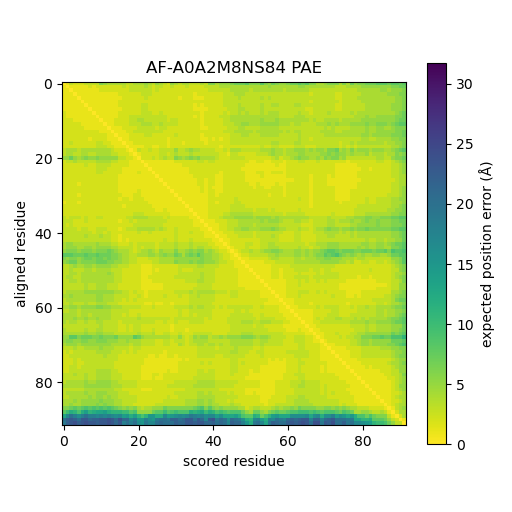12.442 5.450 15.523 1.00 97.31 81 GLU A O 1
ATOM 627 N N . LYS A 1 82 ? -14.139 4.138 14.917 1.00 97.56 82 LYS A N 1
ATOM 628 C CA . LYS A 1 82 ? -14.164 3.397 16.191 1.00 97.56 82 LYS A CA 1
ATOM 629 C C . LYS A 1 82 ? -12.835 2.696 16.495 1.00 97.56 82 LYS A C 1
ATOM 631 O O . LYS A 1 82 ? -12.433 2.614 17.654 1.00 97.56 82 LYS A O 1
ATOM 636 N N . THR A 1 83 ? -12.152 2.182 15.471 1.00 97.19 83 THR A N 1
ATOM 637 C CA . THR A 1 83 ? -10.827 1.564 15.614 1.00 97.19 83 THR A CA 1
ATOM 638 C C . THR A 1 83 ? -9.787 2.626 15.952 1.00 97.19 83 THR A C 1
ATOM 640 O O . THR A 1 83 ? -8.951 2.406 16.827 1.00 97.19 83 THR A O 1
ATOM 643 N N . VAL A 1 84 ? -9.868 3.804 15.327 1.00 96.31 84 VAL A N 1
ATOM 644 C CA . VAL A 1 84 ? -8.999 4.945 15.653 1.00 96.31 84 VAL A CA 1
ATOM 645 C C . VAL A 1 84 ? -9.165 5.345 17.120 1.00 96.31 84 VAL A C 1
ATOM 647 O O . VAL A 1 84 ? -8.175 5.442 17.840 1.00 96.31 84 VAL A O 1
ATOM 650 N N . GLU A 1 85 ? -10.401 5.501 17.595 1.00 96.06 85 GLU A N 1
ATOM 651 C CA . GLU A 1 85 ? -10.704 5.833 18.991 1.00 96.06 85 GLU A CA 1
ATOM 652 C C . GLU A 1 85 ? -10.185 4.771 19.972 1.00 96.06 85 GLU A C 1
ATOM 654 O O . GLU A 1 85 ? -9.554 5.113 20.975 1.00 96.06 85 GLU A O 1
ATOM 659 N N . LYS A 1 86 ? -10.401 3.484 19.666 1.00 96.00 86 LYS A N 1
ATOM 660 C CA . LYS A 1 86 ? -9.960 2.336 20.478 1.00 96.00 86 LYS A CA 1
ATOM 661 C C . LYS A 1 86 ? -8.445 2.310 20.684 1.00 96.00 86 LYS A C 1
ATOM 663 O O . LYS A 1 86 ? -7.989 2.009 21.785 1.00 96.00 86 LYS A O 1
ATOM 668 N N . TYR A 1 87 ? -7.673 2.607 19.639 1.00 94.50 87 TYR A N 1
ATOM 669 C CA . TYR A 1 87 ? -6.205 2.577 19.665 1.00 94.50 87 TYR A CA 1
ATOM 670 C C . TYR A 1 87 ? -5.569 3.961 19.828 1.00 94.50 87 TYR A C 1
ATOM 672 O O . TYR A 1 87 ? -4.354 4.104 19.669 1.00 94.50 87 TYR A O 1
ATOM 680 N N . ASN A 1 88 ? -6.360 4.983 20.163 1.00 92.38 88 ASN A N 1
ATOM 681 C CA . ASN A 1 88 ? -5.852 6.328 20.370 1.00 92.38 88 ASN A CA 1
ATOM 682 C C . ASN A 1 88 ? -4.923 6.358 21.592 1.00 92.38 88 ASN A C 1
ATOM 684 O O . ASN A 1 88 ? -5.365 6.297 22.744 1.00 92.38 88 ASN A O 1
ATOM 688 N N . LEU A 1 89 ? -3.617 6.457 21.341 1.00 88.06 89 LEU A N 1
ATOM 689 C CA . LEU A 1 89 ? -2.622 6.633 22.389 1.00 88.06 89 LEU A CA 1
ATOM 690 C C . LEU A 1 89 ? -2.779 8.039 22.970 1.00 88.06 89 LEU A C 1
ATOM 692 O O . LEU A 1 89 ? -2.289 9.021 22.409 1.00 88.06 89 LEU A O 1
ATOM 696 N N . LYS A 1 90 ? -3.449 8.142 24.121 1.00 81.25 90 LYS A N 1
ATOM 697 C CA . LYS A 1 90 ? -3.455 9.379 24.905 1.00 81.25 90 LYS A CA 1
ATOM 698 C C . LYS A 1 90 ? -2.020 9.650 25.344 1.00 81.25 90 LYS A C 1
ATOM 700 O O . LYS A 1 90 ? -1.488 8.947 26.199 1.00 81.25 90 LYS A O 1
ATOM 705 N N . ARG A 1 91 ? -1.380 10.643 24.724 1.00 68.94 91 ARG A N 1
ATOM 706 C CA . ARG A 1 91 ? -0.124 11.198 25.232 1.00 68.94 91 ARG A CA 1
ATOM 707 C C . ARG A 1 91 ? -0.406 11.759 26.626 1.00 68.94 91 ARG A C 1
ATOM 709 O O . ARG A 1 91 ? -1.239 12.655 26.752 1.00 68.94 91 ARG A O 1
ATOM 716 N N . GLY A 1 92 ? 0.218 11.158 27.638 1.00 57.44 92 GLY A N 1
ATOM 717 C CA . GLY A 1 92 ? 0.367 11.765 28.960 1.00 57.44 92 GLY A CA 1
ATOM 718 C C . GLY A 1 92 ? 1.380 12.896 28.925 1.00 57.44 92 GLY A C 1
ATOM 719 O O . GLY A 1 92 ? 2.250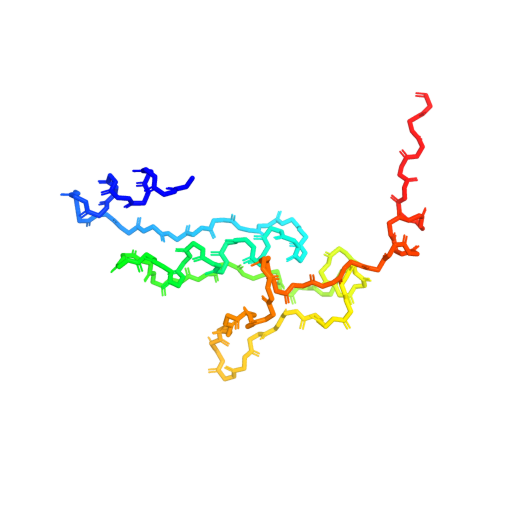 12.870 28.021 1.00 57.44 92 GLY A O 1
#

Foldseek 3Di:
DVVVLVVCVVVLHADEDDQPDACLSVLVSLVVQVPHPRYDDYDDDPDDDCRQPVQWPDGWDDDPRDGDHQPCPDSNTHGDVVSCVVPPPPDD

Sequence (92 aa):
MHQITQLAARYNVGMDPHCWSSAIITAASLHVAFAATNATIIEIKPFENPMQHELITEPLHPVDGFMHVPEKPGLGIEIVEKTVEKYNLKRG

pLDDT: mean 94.06, std 5.47, range [57.44, 98.19]

Solvent-accessible surface area (backbone atoms only — not comparable to full-atom values): 5745 Å² total; per-residue (Å²): 108,73,68,59,51,54,51,31,45,77,70,76,36,74,44,60,54,88,30,95,74,32,43,67,46,36,36,51,38,42,58,51,40,76,71,39,96,39,37,85,58,75,61,71,82,92,66,94,46,60,51,43,58,49,34,30,80,75,56,86,67,66,57,97,88,38,79,76,77,60,85,47,78,88,64,28,75,52,76,34,62,69,43,52,63,74,67,54,77,77,81,126